Protein AF-A0A960MZW6-F1 (afdb_monomer_lite)

Structure (mmCIF, N/CA/C/O backbone):
data_AF-A0A960MZW6-F1
#
_entry.id   AF-A0A960MZW6-F1
#
loop_
_atom_site.group_PDB
_atom_site.id
_atom_site.type_symbol
_atom_site.label_atom_id
_atom_site.label_alt_id
_atom_site.label_comp_id
_atom_site.label_asym_id
_atom_site.label_entity_id
_atom_site.label_seq_id
_atom_site.pdbx_PDB_ins_code
_atom_site.Cartn_x
_atom_site.Cartn_y
_atom_site.Cartn_z
_atom_site.occupancy
_atom_site.B_iso_or_equiv
_atom_site.auth_seq_id
_atom_site.auth_comp_id
_atom_site.auth_asym_id
_atom_site.auth_atom_id
_atom_site.pdbx_PDB_model_num
ATOM 1 N N . MET A 1 1 ? 81.315 -6.577 -34.761 1.00 39.28 1 MET A N 1
ATOM 2 C CA . MET A 1 1 ? 80.909 -5.200 -35.119 1.00 39.28 1 MET A CA 1
ATOM 3 C C . MET A 1 1 ? 79.499 -5.280 -35.709 1.00 39.28 1 MET A C 1
ATOM 5 O O . MET A 1 1 ? 79.371 -5.937 -36.728 1.00 39.28 1 MET A O 1
ATOM 9 N N . LYS A 1 2 ? 78.495 -4.663 -35.044 1.00 39.31 2 LYS A N 1
ATOM 10 C CA . LYS A 1 2 ? 77.059 -4.490 -35.424 1.00 39.31 2 LYS A CA 1
ATOM 11 C C . LYS A 1 2 ? 76.202 -5.781 -35.495 1.00 39.31 2 LYS A C 1
ATOM 13 O O . LYS A 1 2 ? 76.470 -6.603 -36.350 1.00 39.31 2 LYS A O 1
ATOM 18 N N . THR A 1 3 ? 75.211 -6.137 -34.669 1.00 44.12 3 THR A N 1
ATOM 19 C CA . THR A 1 3 ? 74.387 -5.548 -33.594 1.00 44.12 3 THR A CA 1
ATOM 20 C C . THR A 1 3 ? 72.967 -5.067 -33.978 1.00 44.12 3 THR A C 1
ATOM 22 O O . THR A 1 3 ? 72.850 -4.109 -34.733 1.00 44.12 3 THR A O 1
ATOM 25 N N 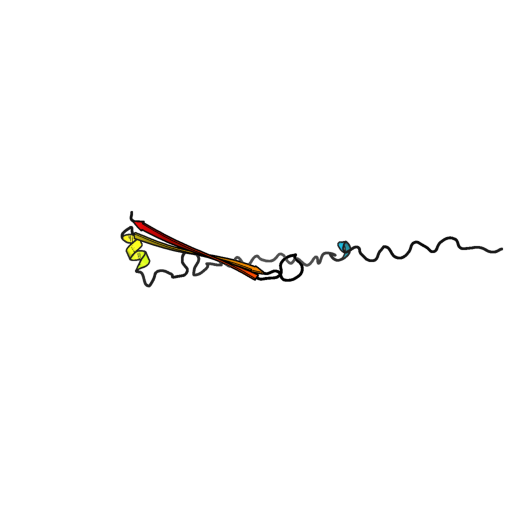. TYR A 1 4 ? 71.955 -5.719 -33.357 1.00 46.59 4 TYR A N 1
ATOM 26 C CA . TYR A 1 4 ? 70.493 -5.451 -33.251 1.00 46.59 4 TYR A CA 1
ATOM 27 C C . TYR A 1 4 ? 69.691 -5.551 -34.576 1.00 46.59 4 TYR A C 1
ATOM 29 O O . TYR A 1 4 ? 70.208 -5.220 -35.627 1.00 46.59 4 TYR A O 1
ATOM 37 N N . LEU A 1 5 ? 68.443 -6.025 -34.671 1.00 43.59 5 LEU A N 1
ATOM 38 C CA . LEU A 1 5 ? 67.283 -5.773 -33.819 1.00 43.59 5 LEU A CA 1
ATOM 39 C C . LEU A 1 5 ? 66.092 -6.630 -34.341 1.00 43.59 5 LEU A C 1
ATOM 41 O O . LEU A 1 5 ? 65.370 -6.200 -35.233 1.00 43.59 5 LEU A O 1
ATOM 45 N N . PHE A 1 6 ? 65.868 -7.837 -33.817 1.00 44.41 6 PHE A N 1
ATOM 46 C CA . PHE A 1 6 ? 64.599 -8.568 -33.993 1.00 44.41 6 PHE A CA 1
ATOM 47 C C . PHE A 1 6 ? 63.834 -8.504 -32.673 1.00 44.41 6 PHE A C 1
ATOM 49 O O . PHE A 1 6 ? 63.828 -9.480 -31.934 1.00 44.41 6 PHE A O 1
ATOM 56 N N . LEU A 1 7 ? 63.273 -7.346 -32.305 1.00 48.00 7 LEU A N 1
ATOM 57 C CA . LEU A 1 7 ? 62.432 -7.274 -31.102 1.00 48.00 7 LEU A CA 1
ATOM 58 C C . LEU A 1 7 ? 61.566 -6.004 -31.031 1.00 48.00 7 LEU A C 1
ATOM 60 O O . LEU A 1 7 ? 61.699 -5.214 -30.106 1.00 48.00 7 LEU A O 1
ATOM 64 N N . THR A 1 8 ? 60.669 -5.768 -31.988 1.00 51.72 8 THR A N 1
ATOM 65 C CA . THR A 1 8 ? 59.685 -4.673 -31.850 1.00 51.72 8 THR A CA 1
ATOM 66 C C . THR A 1 8 ? 58.333 -5.051 -32.449 1.00 51.72 8 THR A C 1
ATOM 68 O O . THR A 1 8 ? 57.860 -4.428 -33.393 1.00 51.72 8 THR A O 1
ATOM 71 N N . SER A 1 9 ? 57.692 -6.101 -31.940 1.00 46.66 9 SER A N 1
ATOM 72 C CA . SER A 1 9 ? 56.259 -6.302 -32.193 1.00 46.66 9 SER A CA 1
ATOM 73 C C . SER A 1 9 ? 55.609 -7.056 -31.039 1.00 46.66 9 SER A C 1
ATOM 75 O O . SER A 1 9 ? 55.140 -8.176 -31.173 1.00 46.66 9 SER A O 1
ATOM 77 N N .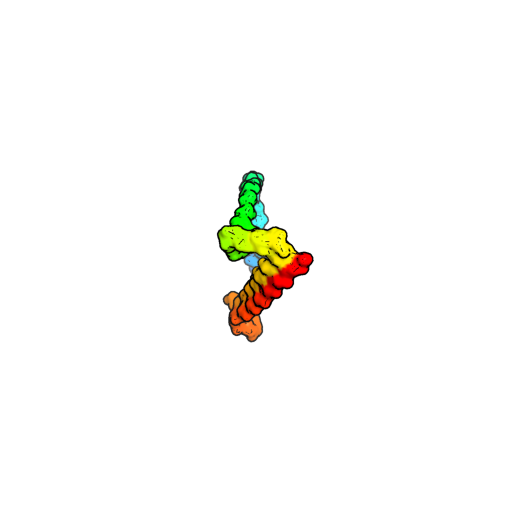 SER A 1 10 ? 55.678 -6.465 -29.849 1.00 50.50 10 SER A N 1
ATOM 78 C CA . SER A 1 10 ? 54.838 -6.868 -28.720 1.00 50.50 10 SER A CA 1
ATOM 79 C C . SER A 1 10 ? 54.752 -5.714 -27.728 1.00 50.50 10 SER A C 1
ATOM 81 O O . SER A 1 10 ? 55.217 -5.788 -26.596 1.00 50.50 10 SER A O 1
ATOM 83 N N . LEU A 1 11 ? 54.207 -4.593 -28.183 1.00 51.50 11 LEU A N 1
ATOM 84 C CA . LEU A 1 11 ? 53.767 -3.517 -27.309 1.00 51.50 11 LEU A CA 1
ATOM 85 C C . LEU A 1 11 ? 52.459 -3.004 -27.907 1.00 51.50 11 LEU A C 1
ATOM 87 O O . LEU A 1 11 ? 52.402 -2.803 -29.114 1.00 51.50 11 LEU A O 1
ATOM 91 N N . ILE A 1 12 ? 51.444 -2.796 -27.070 1.00 52.62 12 ILE A N 1
ATOM 92 C CA . ILE A 1 12 ? 50.034 -2.489 -27.398 1.00 52.62 12 ILE A CA 1
ATOM 93 C C . ILE A 1 12 ? 49.116 -3.732 -27.361 1.00 52.62 12 ILE A C 1
ATOM 95 O O . ILE A 1 12 ? 48.404 -4.052 -28.302 1.00 52.62 12 ILE A O 1
ATOM 99 N N . PHE A 1 13 ? 49.079 -4.421 -26.216 1.00 46.88 13 PHE A N 1
ATOM 100 C CA . PHE A 1 13 ? 47.870 -5.150 -25.782 1.00 46.88 13 PHE A CA 1
ATOM 101 C C . PHE A 1 13 ? 47.634 -5.036 -24.263 1.00 46.88 13 PHE A C 1
ATOM 103 O O . PHE A 1 13 ? 47.058 -5.915 -23.638 1.00 46.88 13 PHE A O 1
ATOM 110 N N . ALA A 1 14 ? 48.104 -3.955 -23.633 1.00 47.59 14 ALA A N 1
ATOM 111 C CA . ALA A 1 14 ? 48.063 -3.798 -22.173 1.00 47.59 14 ALA A CA 1
ATOM 112 C C . ALA A 1 14 ? 47.302 -2.544 -21.701 1.00 47.59 14 ALA A C 1
ATOM 114 O O . ALA A 1 14 ? 47.540 -2.072 -20.597 1.00 47.59 14 ALA A O 1
ATOM 115 N N . LEU A 1 15 ? 46.402 -1.983 -22.520 1.00 51.28 15 LEU A N 1
ATOM 116 C CA . LEU A 1 15 ? 45.678 -0.744 -22.181 1.00 51.28 15 LEU A CA 1
ATOM 117 C C . LEU A 1 15 ? 44.178 -0.919 -21.893 1.00 51.28 15 LEU A C 1
ATOM 119 O O . LEU A 1 15 ? 43.497 0.070 -21.660 1.00 51.28 15 LEU A O 1
ATOM 123 N N . PHE A 1 16 ? 43.654 -2.146 -21.846 1.00 52.22 16 PHE A N 1
ATOM 124 C CA . PHE A 1 16 ? 42.243 -2.397 -21.513 1.00 52.22 16 PHE A CA 1
ATOM 125 C C . PHE A 1 16 ? 42.085 -3.501 -20.458 1.00 52.22 16 PHE A C 1
ATOM 127 O O . PHE A 1 16 ? 41.364 -4.473 -20.659 1.00 52.22 16 PHE A O 1
ATOM 134 N N . ASN A 1 17 ? 42.758 -3.357 -19.313 1.00 48.16 17 ASN A N 1
ATOM 135 C CA . ASN A 1 17 ? 42.399 -4.119 -18.116 1.00 48.16 17 ASN A CA 1
ATOM 136 C C . ASN A 1 17 ? 41.658 -3.200 -17.124 1.00 48.16 17 ASN A C 1
ATOM 138 O O . ASN A 1 17 ? 42.316 -2.496 -16.356 1.00 48.16 17 ASN A O 1
ATOM 142 N N . PRO A 1 18 ? 40.311 -3.172 -17.113 1.00 53.50 18 PRO A N 1
ATOM 143 C CA . PRO A 1 18 ? 39.555 -2.363 -16.154 1.00 53.50 18 PRO A CA 1
ATOM 144 C C . PRO A 1 18 ? 39.654 -2.874 -14.704 1.00 53.50 18 PRO A C 1
ATOM 146 O O . PRO A 1 18 ? 39.128 -2.232 -13.802 1.00 53.50 18 PRO A O 1
ATOM 149 N N . ALA A 1 19 ? 40.346 -3.989 -14.438 1.00 54.75 19 ALA A N 1
ATOM 150 C CA . ALA A 1 19 ? 40.456 -4.545 -13.089 1.00 54.75 19 ALA A CA 1
ATOM 151 C C . ALA A 1 19 ? 41.392 -3.761 -12.142 1.00 54.75 19 ALA A C 1
ATOM 153 O O . ALA A 1 19 ? 41.437 -4.067 -10.956 1.00 54.75 19 ALA A O 1
ATOM 154 N N . ALA A 1 20 ? 42.141 -2.764 -12.631 1.00 50.94 20 ALA A N 1
ATOM 155 C CA . ALA A 1 20 ? 43.154 -2.057 -11.836 1.00 50.94 20 ALA A CA 1
ATOM 156 C C . ALA A 1 20 ? 42.698 -0.707 -11.239 1.00 50.94 20 ALA A C 1
ATOM 158 O O . ALA A 1 20 ? 43.491 -0.047 -10.575 1.00 50.94 20 ALA A O 1
ATOM 159 N N . VAL A 1 21 ? 41.445 -0.281 -11.452 1.00 52.38 21 VAL A N 1
ATOM 160 C CA . VAL A 1 21 ? 40.944 1.035 -10.984 1.00 52.38 21 VAL A CA 1
ATOM 161 C C . VAL A 1 21 ? 40.196 0.956 -9.642 1.00 52.38 21 VAL A C 1
ATOM 163 O O . VAL A 1 21 ? 39.702 1.956 -9.143 1.00 52.38 21 VAL A O 1
ATOM 166 N N . PHE A 1 22 ? 40.180 -0.204 -8.985 1.00 52.59 22 PHE A N 1
ATOM 167 C CA . PHE A 1 22 ? 39.751 -0.316 -7.587 1.00 52.59 22 PHE A CA 1
ATOM 168 C C . PHE A 1 22 ? 40.969 -0.495 -6.675 1.00 52.59 22 PHE A C 1
ATOM 170 O O . PHE A 1 22 ? 41.140 -1.517 -6.016 1.00 52.59 22 PHE A O 1
ATOM 177 N N . ALA A 1 23 ? 41.851 0.507 -6.665 1.00 51.31 23 ALA A N 1
ATOM 178 C CA . ALA A 1 23 ? 42.771 0.696 -5.551 1.00 51.31 23 ALA A CA 1
ATOM 179 C C . ALA A 1 23 ? 41.943 1.226 -4.373 1.00 51.31 23 ALA A C 1
ATOM 181 O O . ALA A 1 23 ? 41.327 2.284 -4.474 1.00 51.31 23 ALA A O 1
ATOM 182 N N . GLY A 1 24 ? 41.871 0.428 -3.308 1.00 51.19 24 GLY A N 1
ATOM 183 C CA . GLY A 1 24 ? 41.076 0.705 -2.121 1.00 51.19 24 GLY A CA 1
ATOM 184 C C . GLY A 1 24 ? 41.441 2.035 -1.475 1.00 51.19 24 GLY A C 1
ATOM 185 O O . GLY A 1 24 ? 42.550 2.208 -0.970 1.00 51.19 24 GLY A O 1
ATOM 186 N N . ASP A 1 25 ? 40.467 2.938 -1.446 1.00 45.59 25 ASP A N 1
ATOM 187 C CA . ASP A 1 25 ? 40.404 3.953 -0.410 1.00 45.59 25 ASP A CA 1
ATOM 188 C C . ASP A 1 25 ? 40.192 3.230 0.930 1.00 45.59 25 ASP A C 1
ATOM 190 O O . ASP A 1 25 ? 39.223 2.490 1.115 1.00 45.59 25 ASP A O 1
ATOM 194 N N . SER A 1 26 ? 41.180 3.354 1.813 1.00 51.91 26 SER A N 1
ATOM 195 C CA . SER A 1 26 ? 41.203 2.705 3.128 1.00 51.91 26 SER A CA 1
ATOM 196 C C . SER A 1 26 ? 40.586 3.585 4.214 1.00 51.91 26 SER A C 1
ATOM 198 O O . SER A 1 26 ? 40.552 3.174 5.372 1.00 51.91 26 SER A O 1
ATOM 200 N N . ASP A 1 27 ? 40.026 4.743 3.858 1.00 54.53 27 ASP A N 1
ATOM 201 C CA . ASP A 1 27 ? 39.336 5.625 4.795 1.00 54.53 27 ASP A CA 1
ATOM 202 C C . ASP A 1 27 ? 37.847 5.270 4.917 1.00 54.53 27 ASP A C 1
ATOM 204 O O . ASP A 1 27 ? 36.968 6.129 5.015 1.00 54.53 27 ASP A O 1
ATOM 208 N N . ALA A 1 28 ? 37.554 3.969 5.019 1.00 54.88 28 ALA A N 1
ATOM 209 C CA . ALA A 1 28 ? 36.316 3.493 5.619 1.00 54.88 28 ALA A CA 1
ATOM 210 C C . ALA A 1 28 ? 36.356 3.813 7.123 1.00 54.88 28 ALA A C 1
ATOM 212 O O . ALA A 1 28 ? 36.524 2.937 7.974 1.00 54.88 28 ALA A O 1
ATOM 213 N N . THR A 1 29 ? 36.205 5.098 7.462 1.00 48.31 29 THR A N 1
ATOM 214 C CA . THR A 1 29 ? 35.727 5.509 8.778 1.00 48.31 29 THR A CA 1
ATOM 215 C C . THR A 1 29 ? 34.463 4.708 9.002 1.00 48.31 29 THR A C 1
ATOM 217 O O . THR A 1 29 ? 33.480 4.919 8.296 1.00 48.31 29 THR A O 1
ATOM 220 N N . SER A 1 30 ? 34.548 3.742 9.922 1.00 54.38 30 SER A N 1
ATOM 221 C CA . SER A 1 30 ? 33.440 2.927 10.403 1.00 54.38 30 SER A CA 1
ATOM 222 C C . SER A 1 30 ? 32.231 3.833 10.550 1.00 54.38 30 SER A C 1
ATOM 224 O O . SER A 1 30 ? 32.154 4.655 11.470 1.00 54.38 30 SER A O 1
ATOM 226 N N . GLY A 1 31 ? 31.353 3.764 9.549 1.00 51.97 31 GLY A N 1
ATOM 227 C CA . GLY A 1 31 ? 30.142 4.541 9.526 1.00 51.97 31 GLY A CA 1
ATOM 228 C C . GLY A 1 31 ? 29.398 4.104 10.762 1.00 51.97 31 GLY A C 1
ATOM 229 O O . GLY A 1 31 ? 28.966 2.956 10.848 1.00 51.97 31 GLY A O 1
ATOM 230 N N . LYS A 1 32 ? 29.265 5.000 11.742 1.00 47.34 32 LYS A N 1
ATOM 231 C CA . LYS A 1 32 ? 28.145 4.892 12.662 1.00 47.34 32 LYS A CA 1
ATOM 232 C C . LYS A 1 32 ? 26.939 4.787 11.747 1.00 47.34 32 LYS A C 1
ATOM 234 O O . LYS A 1 32 ? 26.571 5.778 11.121 1.00 47.34 32 LYS A O 1
ATOM 239 N N . SER A 1 33 ? 26.388 3.582 11.619 1.00 55.66 33 SER A N 1
ATOM 240 C CA . SER A 1 33 ? 25.055 3.406 11.086 1.00 55.66 33 SER A CA 1
ATOM 241 C C . SER A 1 33 ? 24.208 4.280 11.987 1.00 55.66 33 SER A C 1
ATOM 243 O O . SER A 1 33 ? 23.999 3.951 13.159 1.00 55.66 33 SER A O 1
ATOM 245 N N . VAL A 1 34 ? 23.835 5.456 11.494 1.00 59.41 34 VAL A N 1
ATOM 246 C CA . VAL A 1 34 ? 22.737 6.178 12.093 1.00 59.41 34 VAL A CA 1
ATOM 247 C C . VAL A 1 34 ? 21.600 5.183 11.961 1.00 59.41 34 VAL A C 1
ATOM 249 O O . VAL A 1 34 ? 21.184 4.857 10.853 1.00 59.41 34 VAL A O 1
ATOM 252 N N . GLN A 1 35 ? 21.212 4.590 13.087 1.00 57.72 35 GLN A N 1
ATOM 253 C CA . GLN A 1 35 ? 19.939 3.907 13.203 1.00 57.72 35 GLN A CA 1
ATOM 254 C C . GLN A 1 35 ? 18.931 5.042 13.077 1.00 57.72 35 GLN A C 1
ATOM 256 O O . GLN A 1 35 ? 18.515 5.637 14.072 1.00 57.72 35 GLN A O 1
ATOM 261 N N . ILE A 1 36 ? 18.666 5.457 11.838 1.00 62.09 36 ILE A N 1
ATOM 262 C CA . ILE A 1 36 ? 17.451 6.182 11.563 1.00 62.09 36 ILE A CA 1
ATOM 263 C C . ILE A 1 36 ? 16.413 5.121 11.887 1.00 62.09 36 ILE A C 1
ATOM 265 O O . ILE A 1 36 ? 16.315 4.103 11.204 1.00 62.09 36 ILE A O 1
ATOM 269 N N . ASN A 1 37 ? 15.729 5.282 13.017 1.00 62.28 37 ASN A N 1
ATOM 270 C CA . ASN A 1 37 ? 14.424 4.670 13.138 1.00 62.28 37 ASN A CA 1
ATOM 271 C C . ASN A 1 37 ? 13.607 5.396 12.072 1.00 62.28 37 ASN A C 1
ATOM 273 O O . ASN A 1 37 ? 13.024 6.444 12.350 1.00 62.28 37 ASN A O 1
ATOM 277 N N . ASP A 1 38 ? 13.689 4.901 10.836 1.00 62.25 38 ASP A N 1
ATOM 278 C CA . ASP A 1 38 ? 12.835 5.258 9.714 1.00 62.25 38 ASP A CA 1
ATOM 279 C C . ASP A 1 38 ? 11.455 4.702 10.060 1.00 62.25 38 ASP A C 1
ATOM 281 O O . ASP A 1 38 ? 10.968 3.777 9.422 1.00 62.25 38 ASP A O 1
ATOM 285 N N . ALA A 1 39 ? 10.868 5.198 11.156 1.00 66.88 39 ALA A N 1
ATOM 286 C CA . ALA A 1 39 ? 9.467 5.009 11.449 1.00 66.88 39 ALA A CA 1
ATOM 287 C C . ALA A 1 39 ? 8.758 5.689 10.288 1.00 66.88 39 ALA A C 1
ATOM 289 O O . ALA A 1 39 ? 8.597 6.913 10.282 1.00 66.88 39 ALA A O 1
ATOM 290 N N . ASP A 1 40 ? 8.478 4.901 9.254 1.00 70.31 40 ASP A N 1
ATOM 291 C CA . ASP A 1 40 ? 7.741 5.350 8.100 1.00 70.31 40 ASP A CA 1
ATOM 292 C C . ASP A 1 40 ? 6.405 5.847 8.659 1.00 70.31 40 ASP A C 1
ATOM 294 O O . ASP A 1 40 ? 5.649 5.066 9.242 1.00 70.31 40 ASP A O 1
ATOM 298 N N . PRO A 1 41 ? 6.100 7.153 8.559 1.00 69.44 41 PRO A N 1
ATOM 299 C CA . PRO A 1 41 ? 4.844 7.681 9.079 1.00 69.44 41 PRO A CA 1
ATOM 300 C C . PRO A 1 41 ? 3.620 7.054 8.389 1.00 69.44 41 PRO A C 1
ATOM 302 O O . PRO A 1 41 ? 2.491 7.311 8.809 1.00 69.44 41 PRO A O 1
ATOM 305 N N . PHE A 1 42 ? 3.837 6.242 7.349 1.00 75.19 42 PHE A N 1
ATOM 306 C CA . PHE A 1 42 ? 2.832 5.515 6.594 1.00 75.19 42 PHE A CA 1
ATOM 307 C C . PHE A 1 42 ? 3.055 3.994 6.564 1.00 75.19 42 PHE A C 1
ATOM 309 O O . PHE A 1 42 ? 2.416 3.348 5.734 1.00 75.19 42 PHE A O 1
ATOM 316 N N . GLU A 1 43 ? 3.897 3.432 7.448 1.00 70.50 43 GLU A N 1
ATOM 317 C CA . GLU A 1 43 ? 4.368 2.029 7.409 1.00 70.50 43 GLU A CA 1
ATOM 318 C C . GLU A 1 43 ? 3.239 1.018 7.160 1.00 70.50 43 GLU A C 1
ATOM 320 O O . GLU A 1 43 ? 3.362 0.129 6.320 1.00 70.50 43 GLU A O 1
ATOM 325 N N . ASP A 1 44 ? 2.099 1.215 7.823 1.00 78.62 44 ASP A N 1
ATOM 326 C CA . ASP A 1 44 ? 0.960 0.316 7.677 1.00 78.62 44 ASP A CA 1
ATOM 327 C C . ASP A 1 44 ? -0.051 0.795 6.631 1.00 78.62 44 ASP A C 1
ATOM 329 O O . ASP A 1 44 ? -0.715 -0.019 5.993 1.00 78.62 44 ASP A O 1
ATOM 333 N N . ASN A 1 45 ? -0.261 2.112 6.502 1.00 84.88 45 ASN A N 1
ATOM 334 C CA . ASN A 1 45 ? -1.461 2.660 5.872 1.00 84.88 45 ASN A CA 1
ATOM 335 C C . ASN A 1 45 ? -1.276 4.063 5.285 1.00 84.88 45 ASN A C 1
ATOM 337 O O . ASN A 1 45 ? -1.354 5.067 5.994 1.00 84.88 45 ASN A O 1
ATOM 341 N N . LEU A 1 46 ? -1.202 4.142 3.953 1.00 86.38 46 LEU A N 1
ATOM 342 C CA . LEU A 1 46 ? -1.024 5.400 3.211 1.00 86.38 46 LEU A CA 1
ATOM 343 C C . LEU A 1 46 ? -2.131 6.439 3.454 1.00 86.38 46 LEU A C 1
ATOM 345 O O . LEU A 1 46 ? -1.881 7.640 3.405 1.00 86.38 46 LEU A O 1
ATOM 349 N N . LEU A 1 47 ? -3.366 5.991 3.695 1.00 86.88 47 LEU A N 1
ATOM 350 C CA . LEU A 1 47 ? -4.508 6.882 3.931 1.00 86.88 47 LEU A CA 1
ATOM 351 C C . LEU A 1 47 ? -4.714 7.214 5.420 1.00 86.88 47 LEU A C 1
ATOM 353 O O . LEU A 1 47 ? -5.607 7.996 5.755 1.00 86.88 47 LEU A O 1
ATOM 357 N N . GLY A 1 48 ? -3.914 6.614 6.307 1.00 86.19 48 GLY A N 1
ATOM 358 C CA . GLY A 1 48 ? -4.060 6.726 7.754 1.00 86.19 48 GLY A CA 1
ATOM 359 C C . GLY A 1 48 ? -5.387 6.171 8.287 1.00 86.19 48 GLY A C 1
ATOM 360 O O . GLY A 1 48 ? -5.998 5.272 7.703 1.00 86.19 48 GLY A O 1
ATOM 361 N N . ASP A 1 49 ? -5.819 6.723 9.423 1.00 87.56 49 ASP A N 1
ATOM 362 C CA . ASP A 1 49 ? -6.996 6.282 10.191 1.00 87.56 49 ASP A CA 1
ATOM 363 C C . ASP A 1 49 ? -8.282 7.094 9.901 1.00 87.56 49 ASP A C 1
ATOM 365 O O . ASP A 1 49 ? -9.296 6.977 10.587 1.00 87.56 49 ASP A O 1
ATOM 369 N N . TRP A 1 50 ? -8.258 7.986 8.905 1.00 89.94 50 TRP A N 1
ATOM 370 C CA . TRP A 1 50 ? -9.399 8.855 8.550 1.00 89.94 50 TRP A CA 1
ATOM 371 C C . TRP A 1 50 ? -10.025 9.592 9.753 1.00 89.94 50 TRP A C 1
ATOM 373 O O . TRP A 1 50 ? -11.241 9.758 9.837 1.00 89.94 50 TRP A O 1
ATOM 383 N N . GLY A 1 51 ? -9.197 10.008 10.715 1.00 86.50 51 GLY A N 1
ATOM 384 C CA . GLY A 1 51 ? -9.659 10.664 11.941 1.00 86.50 51 GLY A CA 1
ATOM 385 C C . GLY A 1 51 ? -10.309 9.730 12.973 1.00 86.50 51 GLY A C 1
ATOM 386 O O . GLY A 1 51 ? -11.127 10.202 13.756 1.00 86.50 51 GLY A O 1
ATOM 387 N N . GLY A 1 52 ? -9.979 8.434 12.981 1.00 88.69 52 GLY A N 1
ATOM 388 C CA . GLY A 1 52 ? -10.493 7.449 13.947 1.00 88.69 52 GLY A CA 1
ATOM 389 C C . GLY A 1 52 ? -11.556 6.508 13.382 1.00 88.69 52 GLY A C 1
ATOM 390 O O . GLY A 1 52 ? -11.945 5.540 14.036 1.00 88.69 52 GLY A O 1
ATOM 391 N N . VAL A 1 53 ? -12.056 6.784 12.174 1.00 90.75 53 VAL A N 1
ATOM 392 C CA . VAL A 1 53 ? -13.137 6.005 11.555 1.00 90.75 53 VAL A CA 1
ATOM 393 C C . VAL A 1 53 ? -12.677 4.581 11.280 1.00 90.75 53 VAL A C 1
ATOM 395 O O . VAL A 1 53 ? -13.408 3.641 11.579 1.00 90.75 53 VAL A O 1
ATOM 398 N N . ARG A 1 54 ? -11.467 4.399 10.746 1.00 88.56 54 ARG A N 1
ATOM 399 C CA . AR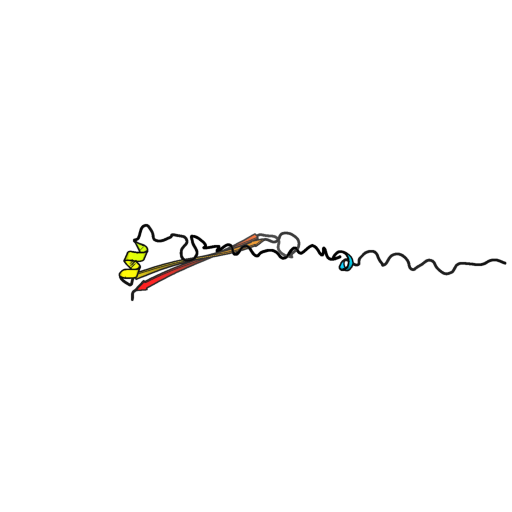G A 1 54 ? -10.984 3.064 10.395 1.00 88.56 54 ARG A CA 1
ATOM 400 C C . ARG A 1 54 ? -10.733 2.209 11.638 1.00 88.56 54 ARG A C 1
ATOM 402 O O . ARG A 1 54 ? -11.122 1.046 11.634 1.00 88.56 54 ARG A O 1
ATOM 409 N N . SER A 1 55 ? -10.189 2.790 12.702 1.00 89.94 55 SER A N 1
ATOM 410 C CA . SER A 1 55 ? -10.064 2.155 14.016 1.00 89.94 55 SER A CA 1
ATOM 411 C C . SER A 1 55 ? -11.432 1.784 14.589 1.00 89.94 55 SER A C 1
ATOM 413 O O . SER A 1 55 ? -11.626 0.654 15.014 1.00 89.94 55 SER A O 1
ATOM 415 N N . THR A 1 56 ? -12.419 2.683 14.503 1.00 92.00 56 THR A N 1
ATOM 416 C CA . THR A 1 56 ? -13.792 2.401 14.965 1.00 92.00 56 THR A CA 1
ATOM 417 C C . THR A 1 56 ? -14.416 1.226 14.207 1.00 92.00 56 THR A C 1
ATOM 419 O O . THR A 1 56 ? -15.092 0.393 14.805 1.00 92.00 56 THR A O 1
ATOM 422 N N . LEU A 1 57 ? -14.190 1.135 12.893 1.00 88.94 57 LEU A N 1
ATOM 423 C CA . LEU A 1 57 ? -14.630 -0.013 12.099 1.00 88.94 57 LEU A CA 1
ATOM 424 C C . LEU A 1 57 ? -13.896 -1.291 12.526 1.00 88.94 57 LEU A C 1
ATOM 426 O O . LEU A 1 57 ? -14.541 -2.326 12.687 1.00 88.94 57 LEU A O 1
ATOM 430 N N . ALA A 1 58 ? -12.584 -1.216 12.762 1.00 89.81 58 ALA A N 1
ATOM 431 C CA . ALA A 1 58 ? -11.788 -2.354 13.214 1.00 89.81 58 ALA A CA 1
ATOM 432 C C . ALA A 1 58 ? -12.247 -2.869 14.590 1.00 89.81 58 ALA A C 1
ATOM 434 O O . ALA A 1 58 ? -12.372 -4.080 14.771 1.00 89.81 58 ALA A O 1
ATOM 435 N N . ASP A 1 59 ? -12.600 -1.971 15.514 1.00 93.00 59 ASP A N 1
ATOM 436 C CA . ASP A 1 59 ? -13.185 -2.304 16.822 1.00 93.00 59 ASP A CA 1
ATOM 437 C C . ASP A 1 59 ? -14.546 -3.009 16.692 1.00 93.00 59 ASP A C 1
ATOM 439 O O . ASP A 1 59 ? -14.938 -3.803 17.546 1.00 93.00 59 ASP A O 1
ATOM 443 N N . GLN A 1 60 ? -15.269 -2.746 15.600 1.00 92.88 60 GLN A N 1
ATOM 444 C CA . GLN A 1 60 ? -16.522 -3.414 15.239 1.00 92.88 60 GLN A CA 1
ATOM 445 C C . GLN A 1 60 ? -16.307 -4.698 14.422 1.00 92.88 60 GLN A C 1
ATOM 447 O O . GLN A 1 60 ? -17.276 -5.300 13.959 1.00 92.88 60 GLN A O 1
ATOM 452 N N . GLY A 1 61 ? -15.054 -5.120 14.234 1.00 89.12 61 GLY A N 1
ATOM 453 C CA . GLY A 1 61 ? -14.689 -6.308 13.467 1.00 89.12 61 GLY A CA 1
ATOM 454 C C . GLY A 1 61 ? -14.664 -6.100 11.953 1.00 89.12 61 GLY A C 1
ATOM 455 O O . GLY A 1 61 ? -14.517 -7.075 11.220 1.00 89.12 61 GLY A O 1
ATOM 456 N N . VAL A 1 62 ? -14.796 -4.863 11.467 1.00 89.69 62 VAL A N 1
ATOM 457 C CA . VAL A 1 62 ? -14.775 -4.524 10.039 1.00 89.69 62 VAL A CA 1
ATOM 458 C C . VAL A 1 62 ? -13.400 -3.992 9.648 1.00 89.69 62 VAL A C 1
ATOM 460 O O . VAL A 1 62 ? -12.955 -2.959 10.140 1.00 89.69 62 VAL A O 1
ATOM 463 N N . THR A 1 63 ? -12.732 -4.652 8.706 1.00 90.69 63 THR A N 1
ATOM 464 C CA . THR A 1 63 ? -11.421 -4.218 8.201 1.00 90.69 63 THR A CA 1
ATOM 465 C C . THR A 1 63 ? -11.506 -3.817 6.737 1.00 90.69 63 THR A C 1
ATOM 467 O O . THR A 1 63 ? -12.065 -4.532 5.910 1.00 90.69 63 THR A O 1
ATOM 470 N N . VAL A 1 64 ? -10.945 -2.651 6.409 1.00 87.50 64 VAL A N 1
ATOM 471 C CA . VAL A 1 64 ? -10.872 -2.126 5.040 1.00 87.50 64 VAL A CA 1
ATOM 472 C C . VAL A 1 64 ? -9.406 -1.965 4.669 1.00 87.50 64 VAL A C 1
ATOM 474 O O . VAL A 1 64 ? -8.698 -1.189 5.314 1.00 87.50 64 VAL A O 1
ATOM 477 N N . ASN A 1 65 ? -8.973 -2.674 3.628 1.00 89.12 65 ASN A N 1
ATOM 478 C CA . ASN A 1 65 ? -7.616 -2.606 3.094 1.00 89.12 65 ASN A CA 1
ATOM 479 C C . ASN A 1 65 ? -7.646 -2.297 1.595 1.00 89.12 65 ASN A C 1
ATOM 481 O O . ASN A 1 65 ? -8.497 -2.805 0.859 1.00 89.12 65 ASN A O 1
ATOM 485 N N . LEU A 1 66 ? -6.712 -1.454 1.157 1.00 88.25 66 LEU A N 1
ATOM 486 C CA . LEU A 1 66 ? -6.526 -1.080 -0.238 1.00 88.25 66 LEU A CA 1
ATOM 487 C C . LEU A 1 66 ? -5.035 -1.127 -0.562 1.00 88.25 66 LEU A C 1
ATOM 489 O O . LEU A 1 66 ? -4.255 -0.366 0.005 1.00 88.25 66 LEU A O 1
ATOM 493 N N . ASP A 1 67 ? -4.679 -1.976 -1.514 1.00 88.50 67 ASP A N 1
ATOM 494 C CA . ASP A 1 67 ? -3.312 -2.223 -1.944 1.00 88.50 67 ASP A CA 1
ATOM 495 C C . ASP A 1 67 ? -3.135 -1.781 -3.402 1.00 88.50 67 ASP A C 1
ATOM 497 O O . ASP A 1 67 ? -3.989 -2.019 -4.265 1.00 88.50 67 ASP A O 1
ATOM 501 N N . GLY A 1 68 ? -2.006 -1.134 -3.691 1.00 87.44 68 GLY A N 1
ATOM 502 C CA . GLY A 1 68 ? -1.644 -0.690 -5.034 1.00 87.44 68 GLY A CA 1
ATOM 503 C C . GLY A 1 68 ? -0.201 -1.052 -5.357 1.00 87.44 68 GLY A C 1
ATOM 504 O O . GLY A 1 68 ? 0.710 -0.660 -4.636 1.00 87.44 68 GLY A O 1
ATOM 505 N N . ASN A 1 69 ? 0.013 -1.770 -6.458 1.00 88.12 69 ASN A N 1
ATOM 506 C CA . ASN A 1 69 ? 1.336 -2.091 -6.980 1.00 88.12 69 ASN A CA 1
ATOM 507 C C . ASN A 1 69 ? 1.576 -1.344 -8.296 1.00 88.12 69 ASN A C 1
ATOM 509 O O . ASN A 1 69 ? 0.826 -1.516 -9.261 1.00 88.12 69 ASN A O 1
ATOM 513 N N . TYR A 1 70 ? 2.639 -0.542 -8.335 1.00 84.38 70 TYR A N 1
ATOM 514 C CA . TYR A 1 70 ? 3.039 0.245 -9.498 1.00 84.38 70 TYR A CA 1
ATOM 515 C C . TYR A 1 70 ? 4.378 -0.265 -10.019 1.00 84.38 70 TYR A C 1
ATOM 517 O O . TYR A 1 70 ? 5.371 -0.299 -9.297 1.00 84.38 70 TYR A O 1
ATOM 525 N N . SER A 1 71 ? 4.411 -0.641 -11.292 1.00 86.00 71 SER A N 1
ATOM 526 C CA . SER A 1 71 ? 5.608 -1.126 -11.974 1.00 86.00 71 SER A CA 1
ATOM 527 C C . SER A 1 71 ? 5.932 -0.237 -13.169 1.00 86.00 71 SER A C 1
ATOM 529 O O . SER A 1 71 ? 5.064 0.104 -13.976 1.00 86.00 71 SER A O 1
ATOM 531 N N . PHE A 1 72 ? 7.202 0.148 -13.265 1.00 82.88 72 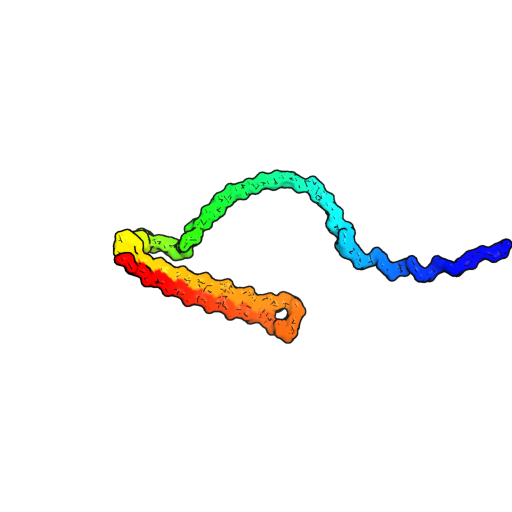PHE A N 1
ATOM 532 C CA . PHE A 1 72 ? 7.729 0.975 -14.339 1.00 82.88 72 PHE A CA 1
ATOM 533 C C . PHE A 1 72 ? 8.964 0.311 -14.937 1.00 82.88 72 PHE A C 1
ATOM 535 O O . PHE A 1 72 ? 9.913 -0.004 -14.217 1.00 82.88 72 PHE A O 1
ATOM 542 N N . GLN A 1 73 ? 8.967 0.122 -16.255 1.00 79.19 73 GLN A N 1
ATOM 543 C CA . GLN A 1 73 ? 10.109 -0.415 -16.982 1.00 79.19 73 GLN A CA 1
ATOM 544 C C . GLN A 1 73 ? 10.415 0.467 -18.188 1.00 79.19 73 GLN A C 1
ATOM 546 O O . GLN A 1 73 ? 9.651 0.518 -19.146 1.00 79.19 73 GLN A O 1
ATOM 551 N N . GLY A 1 74 ? 11.567 1.134 -18.160 1.00 78.19 74 GLY A N 1
ATOM 552 C CA . GLY A 1 74 ? 12.073 1.931 -19.276 1.00 78.19 74 GLY A CA 1
ATOM 553 C C . GLY A 1 74 ? 13.427 1.421 -19.754 1.00 78.19 74 GLY A C 1
ATOM 554 O O . GLY A 1 74 ? 14.290 1.078 -18.945 1.00 78.19 74 GLY A O 1
ATOM 555 N N . VAL A 1 75 ? 13.639 1.388 -21.071 1.00 79.31 75 VAL A N 1
ATOM 556 C CA . VAL A 1 75 ? 14.945 1.043 -21.656 1.00 79.31 75 VAL A CA 1
ATOM 557 C C . VAL A 1 75 ? 15.758 2.321 -21.891 1.00 79.31 75 VAL A C 1
ATOM 559 O O . VAL A 1 75 ? 15.432 3.106 -22.778 1.00 79.31 75 VAL A O 1
ATOM 562 N N . ALA A 1 76 ? 16.824 2.530 -21.108 1.00 74.50 76 ALA A N 1
ATOM 563 C CA . ALA A 1 76 ? 17.654 3.742 -21.178 1.00 74.50 76 ALA A CA 1
ATOM 564 C C . ALA A 1 76 ? 18.622 3.769 -22.382 1.00 74.50 76 ALA A C 1
ATOM 566 O O . ALA A 1 76 ? 18.846 4.825 -22.971 1.00 74.50 76 ALA A O 1
ATOM 567 N N . ASN A 1 77 ? 19.197 2.623 -22.767 1.00 68.88 77 ASN A N 1
ATOM 568 C CA . ASN A 1 77 ? 20.016 2.448 -23.975 1.00 68.88 77 ASN A CA 1
ATOM 569 C C . ASN A 1 77 ? 20.097 0.950 -24.340 1.00 68.88 77 ASN A C 1
ATOM 571 O O . ASN A 1 77 ? 20.082 0.099 -23.453 1.00 68.88 77 ASN A O 1
ATOM 575 N N . GLY A 1 78 ? 20.210 0.622 -25.630 1.00 71.81 78 GLY A N 1
ATOM 576 C CA . GLY A 1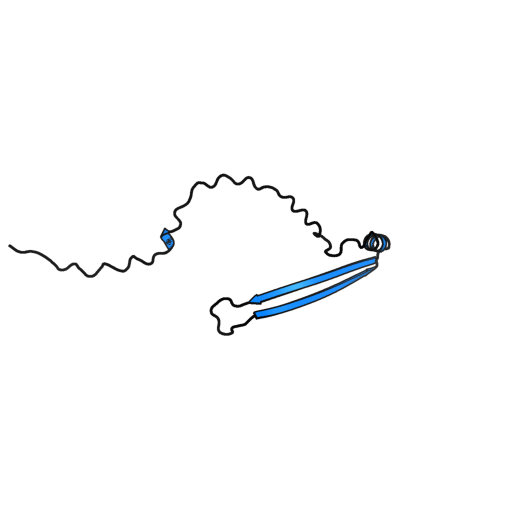 78 ? 20.220 -0.754 -26.139 1.00 71.81 78 GLY A CA 1
ATOM 577 C C . GLY A 1 78 ? 18.827 -1.396 -26.232 1.00 71.81 78 GLY A C 1
ATOM 578 O O . GLY A 1 78 ? 17.815 -0.736 -26.026 1.00 71.81 78 GLY A O 1
ATOM 579 N N . GLY A 1 79 ? 18.779 -2.689 -26.577 1.00 69.25 79 GLY A N 1
ATOM 580 C CA . GLY A 1 79 ? 17.545 -3.488 -26.642 1.00 69.25 79 GLY A CA 1
ATOM 581 C C . GLY A 1 79 ? 16.863 -3.545 -28.019 1.00 69.25 79 GLY A C 1
ATOM 582 O O . GLY A 1 79 ? 16.872 -2.588 -28.788 1.00 69.25 79 GLY A O 1
ATOM 583 N N . LEU A 1 80 ? 16.251 -4.697 -28.330 1.00 70.38 80 LEU A N 1
ATOM 584 C CA . LEU A 1 80 ? 15.513 -4.947 -29.584 1.00 70.38 80 LEU A CA 1
ATOM 585 C C . LEU A 1 80 ? 14.205 -4.142 -29.682 1.00 70.38 80 LEU A C 1
ATOM 587 O O . LEU A 1 80 ? 13.754 -3.830 -30.782 1.00 70.38 80 LEU A O 1
ATOM 591 N N . ARG A 1 81 ? 13.594 -3.797 -28.542 1.00 64.94 81 ARG A N 1
ATOM 592 C CA . ARG A 1 81 ? 12.417 -2.924 -28.453 1.00 64.94 81 ARG A CA 1
ATOM 593 C C . ARG A 1 81 ? 12.763 -1.742 -27.555 1.00 64.94 81 ARG A C 1
ATOM 595 O O . ARG A 1 81 ? 13.129 -1.931 -26.400 1.00 64.94 81 ARG A O 1
ATOM 602 N N . ARG A 1 82 ? 12.668 -0.535 -28.114 1.00 70.94 82 ARG A N 1
ATOM 603 C CA . ARG A 1 82 ? 12.776 0.727 -27.375 1.00 70.94 82 ARG A CA 1
ATOM 604 C C . ARG A 1 82 ? 11.387 1.143 -26.909 1.00 70.94 82 ARG A C 1
ATOM 606 O O . ARG A 1 82 ? 10.437 1.015 -27.678 1.00 70.94 82 ARG A O 1
ATOM 613 N N . GLY A 1 83 ? 11.283 1.645 -25.685 1.00 71.31 83 GLY A N 1
ATOM 614 C CA . GLY A 1 83 ? 10.017 2.090 -25.116 1.00 71.31 83 GLY A CA 1
ATOM 615 C C . GLY A 1 83 ? 10.027 2.099 -23.595 1.00 71.31 83 GLY A C 1
ATOM 616 O O . GLY A 1 83 ? 11.021 1.733 -22.959 1.00 71.31 83 GLY A O 1
ATOM 617 N N . SER A 1 84 ? 8.901 2.541 -23.049 1.00 71.56 84 SER A N 1
ATOM 618 C CA . SER A 1 84 ? 8.600 2.477 -21.631 1.00 71.56 84 SER A CA 1
ATOM 619 C C . SER A 1 84 ? 7.267 1.775 -21.452 1.00 71.56 84 SER A C 1
ATOM 621 O O . SER A 1 84 ? 6.285 2.174 -22.075 1.00 71.56 84 SER A O 1
ATOM 623 N N . ASP A 1 85 ? 7.247 0.774 -20.586 1.00 78.69 85 ASP A N 1
ATOM 624 C CA . ASP A 1 85 ? 6.050 0.049 -20.195 1.00 78.69 85 ASP A CA 1
ATOM 625 C C . ASP A 1 85 ? 5.682 0.414 -18.753 1.00 78.69 85 ASP A C 1
ATOM 627 O O . ASP A 1 85 ? 6.542 0.594 -17.882 1.00 78.69 85 ASP A O 1
ATOM 631 N N . TYR A 1 86 ? 4.379 0.547 -18.522 1.00 78.81 86 TYR A N 1
ATOM 632 C CA . TYR A 1 86 ? 3.790 0.854 -17.225 1.00 78.81 86 TYR A CA 1
ATOM 633 C C . TYR A 1 86 ? 2.757 -0.220 -16.901 1.00 78.81 86 TYR A C 1
ATOM 635 O O . TYR A 1 86 ? 1.913 -0.542 -17.739 1.00 78.81 86 TYR A O 1
ATOM 643 N N . GLY A 1 87 ? 2.805 -0.750 -15.684 1.00 81.81 87 GLY A N 1
ATOM 644 C CA . GLY A 1 87 ? 1.838 -1.722 -15.193 1.00 81.81 87 GLY A CA 1
ATOM 645 C C . GLY A 1 87 ? 1.372 -1.342 -13.799 1.00 81.81 87 GLY A C 1
ATOM 646 O O . GLY A 1 87 ? 2.197 -1.207 -12.898 1.00 81.81 87 GLY A O 1
ATOM 647 N N . ASN A 1 88 ? 0.060 -1.207 -13.620 1.00 86.12 88 ASN A N 1
ATOM 648 C CA . ASN A 1 88 ? -0.548 -0.881 -12.333 1.00 86.12 88 ASN A CA 1
ATOM 649 C C . ASN A 1 88 ? -1.546 -1.976 -11.958 1.00 86.12 88 ASN A C 1
ATOM 651 O O . ASN A 1 88 ? -2.355 -2.385 -12.794 1.00 86.12 88 ASN A O 1
ATOM 655 N N . VAL A 1 89 ? -1.510 -2.426 -10.707 1.00 88.75 89 VAL A N 1
ATOM 656 C CA . VAL A 1 89 ? -2.475 -3.377 -10.146 1.00 88.75 89 VAL A CA 1
ATOM 657 C C . VAL A 1 89 ? -3.036 -2.794 -8.860 1.00 88.75 89 VAL A C 1
ATOM 659 O O . VAL A 1 89 ? -2.277 -2.377 -7.991 1.00 88.75 89 VAL A O 1
ATOM 662 N N . PHE A 1 90 ? -4.362 -2.788 -8.743 1.00 88.94 90 PHE A N 1
ATOM 663 C CA . PHE A 1 90 ? -5.077 -2.354 -7.546 1.00 88.94 90 PHE A CA 1
ATOM 664 C C . PHE A 1 90 ? -5.927 -3.502 -7.019 1.00 88.94 90 PHE A C 1
ATOM 666 O O . PHE A 1 90 ? -6.666 -4.126 -7.785 1.00 88.94 90 PHE A O 1
ATOM 673 N N . SER A 1 91 ? -5.848 -3.759 -5.718 1.00 88.38 91 SER A N 1
ATOM 674 C CA . SER A 1 91 ? -6.685 -4.738 -5.028 1.00 88.38 91 SER A CA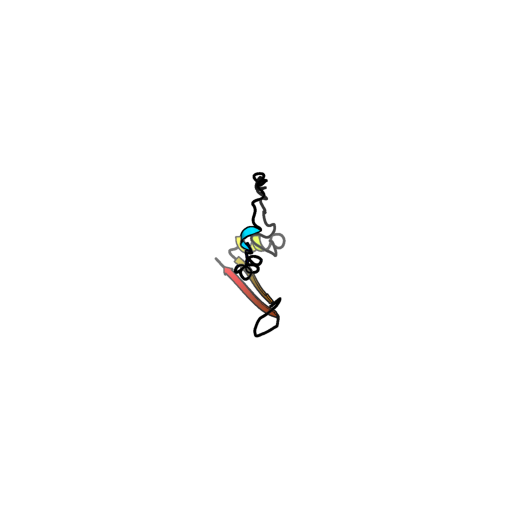 1
ATOM 675 C C . SER A 1 91 ? -7.229 -4.150 -3.737 1.00 88.38 91 SER A C 1
ATOM 677 O O . SER A 1 91 ? -6.557 -3.375 -3.069 1.00 88.38 91 SER A O 1
ATOM 679 N N . GLY A 1 92 ? -8.459 -4.515 -3.384 1.00 89.00 92 GLY A N 1
ATOM 680 C CA . GLY A 1 92 ? -9.080 -4.113 -2.127 1.00 89.00 92 GLY A CA 1
ATOM 681 C C . GLY A 1 92 ? -9.683 -5.315 -1.417 1.00 89.00 92 GLY A C 1
ATOM 682 O O . GLY A 1 92 ? -10.202 -6.227 -2.066 1.00 89.00 92 GLY A O 1
ATOM 683 N N . ASN A 1 93 ? -9.619 -5.308 -0.089 1.00 88.50 93 ASN A N 1
ATOM 684 C CA . ASN A 1 93 ? -10.220 -6.326 0.759 1.00 88.50 93 ASN A CA 1
ATOM 685 C C . ASN A 1 93 ? -11.128 -5.683 1.814 1.00 88.50 93 ASN A C 1
ATOM 687 O O . ASN A 1 93 ? -10.783 -4.661 2.410 1.00 88.50 93 ASN A O 1
ATOM 691 N N . LEU A 1 94 ? -12.285 -6.312 2.026 1.00 87.75 94 LEU A N 1
ATOM 692 C CA . LEU A 1 94 ? -13.212 -6.004 3.106 1.00 87.75 94 LEU A CA 1
ATOM 693 C C . LEU A 1 94 ? -13.394 -7.267 3.952 1.00 87.75 94 LEU A C 1
ATOM 695 O O . LEU A 1 94 ? -13.889 -8.277 3.446 1.00 87.75 94 LEU A O 1
ATOM 699 N N . GLY A 1 95 ? -12.986 -7.202 5.215 1.00 84.06 95 GLY A N 1
ATOM 700 C CA . GLY A 1 95 ? -13.148 -8.274 6.192 1.00 84.06 95 GLY A CA 1
ATOM 701 C C . GLY A 1 95 ? -14.230 -7.949 7.218 1.00 84.06 95 GLY A C 1
ATOM 702 O O . GLY A 1 95 ? -14.434 -6.785 7.560 1.00 84.06 95 GLY A O 1
ATOM 703 N N . ILE A 1 96 ? -14.918 -8.986 7.701 1.00 80.94 96 ILE A N 1
ATOM 704 C CA . ILE A 1 96 ? -15.847 -8.937 8.838 1.00 80.94 96 ILE A CA 1
ATOM 705 C C . ILE A 1 96 ? -15.524 -10.148 9.725 1.00 80.94 96 ILE A C 1
ATOM 707 O O . ILE A 1 96 ? -15.409 -11.258 9.197 1.00 80.94 96 ILE A O 1
ATOM 711 N N . LEU A 1 97 ? -15.335 -9.924 11.027 1.00 72.12 97 LEU A N 1
ATOM 712 C CA . LEU A 1 97 ? -15.075 -10.953 12.048 1.00 72.12 97 LEU A CA 1
ATOM 713 C C . LEU A 1 97 ? -16.360 -11.545 12.640 1.00 72.12 97 LEU A C 1
ATOM 715 O O . LEU A 1 97 ? -17.342 -10.790 12.815 1.00 72.12 97 LEU A O 1
#

Radius of gyration: 31.01 Å; chains: 1; bounding box: 97×22×52 Å

Sequence (97 aa):
MKTYLFLTSSLIFALFNPAAVFAGDSDATSGKSVQINDADPFEDNLLGDWGGVRSTLADQGVTVNLDGNYSFQGVANGGLRRGSDYGNVFSGNLGIL

Secondary structure (DSSP, 8-state):
--------S--SS-S--GGGS-------------------TTSS-TTTTGGGHHHHHHHTTEEEEEEEEEEEEE--S--SS--EEEEEEEEEEEEE-

pLDDT: mean 70.2, std 16.92, range [39.28, 93.0]

Foldseek 3Di:
DDDDDDDPDPDPPPDPDPPPPCPDPPPPPPPPPPPPPPPPVQVPHPVPCVVVVQVVCVVQQKHKDKDKDKDKDADPDDDPDHDIDIDIDIDIDITGD

=== Feature glossary ===
The record interleaves many kinds of information about one protein. Here is each kind framed as the question it answers.

Q: What are the backbone torsion angles?
A: φ (phi) and ψ (psi) are the two rotatable backbone dihedrals per residue: φ is the C(i-1)–N–Cα–C torsion, ψ is the N–Cα–C–N(i+1) torsion, both in degrees on (−180°, 180°]. α-helical residues cluster near (−60°, −45°); β-strand residues near (−120°, +130°). A Ramachandran plot is simply a scatter of (φ, ψ) for every residue.

Q: What is the amino-acid chain?
A: This is the polypeptide sequence — one letter per residue, N-terminus first. Length ranges from a few dozen residues for small domains to over a thousand for large multi-domain proteins.

Q: How mobile is each atom in the crystal?
A: For experimental (PDB) structures, the B-factor (temperature factor) quantifies the positional spread of each atom in the crystal — a combination of thermal vibration and static disorder — in units of Å². High B-factors mark flexible loops or poorly resolved regions; low B-factors mark the rigid, well-ordered core.

Q: Are the domains correctly placed relative to each other?
A: Predicted Aligned Error (PAE) is an AlphaFold confidence matrix: entry (i, j) is the expected error in the position of residue j, in ångströms, when the prediction is superimposed on the true structure at residue i. Low PAE within a block of residues means that block is internally rigid and well-predicted; high PAE between two blocks means their relative placement is uncertain even if each block individually is confident.

Q: How confident is the AlphaFold model at each residue?
A: pLDDT is the predicted lDDT-Cα score: AlphaFold's confidence that the local environment of each residue (all inter-atomic distances within 15 Å) is correctly placed. It is a per-residue number between 0 and 100, with higher meaning more reliable.

Q: What family and function is it annotated with?
A: Functional annotations link the protein to curated databases. InterPro entries identify conserved domains and families by matching the sequence against member-database signatures (Pfam, PROSITE, CDD, …). Gene Ontology (GO) terms describe molecular function, biological process, and cellular component in a controlled vocabulary. CATH places the structure in a hierarchical fold classification (Class/Architecture/Topology/Homologous-superfamily). The organism is the source species.

Q: How big and how compact is the whole molecule?
A: Three whole-structure scalars: the radius of gyration (RMS distance of Cα from centroid, in Å), the count of Cα–Cα contacts (pairs closer than 8 Å and separated by more than four residues in sequence — i.e. tertiary, not local, contacts), and the bounding-box dimensions. Together they distinguish compact globular folds from extended fibres or disordered chains.

Q: What known structures does this most resemble?
A: The Foldseek neighbor list gives the closest experimentally determined structures in the PDB, ranked by structural alignment. TM-score near 1 means near-identical fold; near 0.3 means only rough topology match. This is how one finds what a novel AlphaFold prediction most resembles in the solved-structure universe.

Q: Which residues are buried vs exposed?
A: SASA measures how much of the protein is reachable by solvent. It is computed by rolling a water-sized probe over the atomic surface and summing the exposed area (Å²). Per-residue SASA distinguishes core (buried, low SASA) from surface (exposed, high SASA) residues; total SASA is a whole-molecule size measure.

Q: Which residues are in helices, strands, or loops?
A: Eight-state secondary structure (DSSP): H is the canonical α-helix, G the tighter 3₁₀-helix, I the wider π-helix; E/B are β-structure, T and S are turns and bends, and '-' is everything else. DSSP derives these from the pattern of main-chain N–H···O=C hydrogen bonds, not from the sequence.

Q: Where is each backbone atom in 3D?
A: Structure coordinates are given as an mmCIF _atom_site loop: one row per atom with element, residue name, chain id, sequence number, and x/y/z position in Å. Only the four main-chain atoms per residue are included here; side chains are omitted to keep the record compact.

Q: What if only a Cα trace is available?
A: Three-state secondary structure (P-SEA) collapses the eight DSSP classes into helix (a), strand (b), and coil (c). P-SEA assigns these from Cα geometry alone — distances and angles — without requiring backbone oxygens, so it works on any Cα trace.

Q: What do the rendered images show?
A: The six renders are orthographic views along the three Cartesian axes in both directions. Representation (cartoon, sticks, or surface) and color scheme (sequence-rainbow or by-chain) vary across proteins so the training set covers all the common visualization conventions.

Q: What does the local fold look like, residue by residue?
A: Foldseek's 3Di representation compresses backbone geometry into a per-residue letter drawn from a learned twenty-state alphabet. It captures the tertiary interaction pattern around each residue — which residues are packed against it in space, regardless of where they are in sequence.

Q: What do the diagnostic plots show?
A: The contact map is a binary N×N matrix image: pixel (i, j) is dark where Cα_i and Cα_j are within 8 Å and |i−j|>4. Because the |i−j|>4 filter removes local helical contacts, off-diagonal stripes parallel to the main diagonal indicate parallel β-sheets; stripes perpendicular to it indicate antiparallel β-sheets. The Ramachandran plot scatters every residue's (φ, ψ) pair against the sterically allowed regions. The PAE heatmap renders the predicted-aligned-error matrix.